Protein AF-A0A2Z6QMR6-F1 (afdb_monomer_lite)

Organism: NCBI:txid94130

pLDDT: mean 79.78, std 20.11, range [40.09, 98.12]

Sequence (128 aa):
MNISTFIINNKIKSKEFIAVSKRCCYLCELYLNFARSKGYNIVVSGNQRKIYSGWKLPNVKDNNFKIKSLIHILTNLDRIIEKKINNYTSSLKAESDSGVNSPDSNNSDDDSDTDEYLDVNSHRFDLL

Structure (mmCIF, N/CA/C/O backbone):
data_AF-A0A2Z6QMR6-F1
#
_entry.id   AF-A0A2Z6QMR6-F1
#
loop_
_atom_site.group_PDB
_atom_site.id
_atom_site.type_symbol
_atom_site.label_atom_id
_atom_site.label_alt_id
_atom_site.label_comp_id
_atom_site.label_asym_id
_atom_site.label_entity_id
_atom_site.label_seq_id
_atom_site.pdbx_PDB_ins_code
_atom_site.Cartn_x
_atom_site.Cartn_y
_atom_site.Cartn_z
_atom_site.occupancy
_atom_site.B_iso_or_equiv
_atom_site.auth_seq_id
_atom_site.auth_comp_id
_atom_site.auth_asym_id
_atom_site.auth_atom_id
_atom_site.pdbx_PDB_model_num
ATOM 1 N N . MET A 1 1 ? -17.031 7.314 0.313 1.00 53.03 1 MET A N 1
ATOM 2 C CA . MET A 1 1 ? -16.254 7.057 1.549 1.00 53.03 1 MET A CA 1
ATOM 3 C C . MET A 1 1 ? -15.178 6.020 1.243 1.00 53.03 1 MET A C 1
ATOM 5 O O . MET A 1 1 ? -15.504 5.007 0.645 1.00 53.03 1 MET A O 1
ATOM 9 N N . ASN A 1 2 ? -13.906 6.278 1.564 1.00 83.44 2 ASN A N 1
ATOM 10 C CA . ASN A 1 2 ? -12.823 5.304 1.362 1.00 83.44 2 ASN A CA 1
ATOM 11 C C . ASN A 1 2 ? -12.705 4.424 2.623 1.00 83.44 2 ASN A C 1
ATOM 13 O O . ASN A 1 2 ? -12.410 4.938 3.701 1.00 83.44 2 ASN A O 1
ATOM 17 N N . ILE A 1 3 ? -12.966 3.119 2.499 1.00 89.12 3 ILE A N 1
ATOM 18 C CA . ILE A 1 3 ? -12.979 2.171 3.629 1.00 89.12 3 ILE A CA 1
ATOM 19 C C . ILE A 1 3 ? -11.619 2.121 4.338 1.00 89.12 3 ILE A C 1
ATOM 21 O O . ILE A 1 3 ? -11.564 2.147 5.565 1.00 89.12 3 ILE A O 1
ATOM 25 N N . SER A 1 4 ? -10.511 2.145 3.593 1.00 88.75 4 SER A N 1
ATOM 26 C CA . SER A 1 4 ? -9.169 2.165 4.186 1.00 88.75 4 SER A CA 1
ATOM 27 C C . SER A 1 4 ? -8.943 3.426 5.019 1.00 88.75 4 SER A C 1
ATOM 29 O O . SER A 1 4 ? -8.413 3.353 6.126 1.00 88.75 4 SER A O 1
ATOM 31 N N . THR A 1 5 ? -9.406 4.579 4.529 1.00 93.44 5 THR A N 1
ATOM 32 C CA . THR A 1 5 ? -9.367 5.837 5.285 1.00 93.44 5 THR A CA 1
ATOM 33 C C . THR A 1 5 ? -10.154 5.735 6.589 1.00 93.44 5 THR A C 1
ATOM 35 O O . THR A 1 5 ? -9.677 6.202 7.620 1.00 93.44 5 THR A O 1
ATOM 38 N N . PHE A 1 6 ? -11.339 5.121 6.562 1.00 94.75 6 PHE A N 1
ATOM 39 C CA . PHE A 1 6 ? -12.159 4.929 7.756 1.00 94.75 6 PHE A CA 1
ATOM 40 C C . PHE A 1 6 ? -11.451 4.056 8.801 1.00 94.75 6 PHE A C 1
ATOM 42 O O . PHE A 1 6 ? -11.352 4.463 9.957 1.00 94.75 6 PHE A O 1
ATOM 49 N N . ILE A 1 7 ? -10.898 2.911 8.391 1.00 94.75 7 ILE A N 1
ATOM 50 C CA . ILE A 1 7 ? -10.164 1.989 9.276 1.00 94.75 7 ILE A CA 1
ATOM 51 C C . ILE A 1 7 ? -8.993 2.704 9.957 1.00 94.75 7 ILE A C 1
ATOM 53 O O . ILE A 1 7 ? -8.827 2.624 11.173 1.00 94.75 7 ILE A O 1
ATOM 57 N N . ILE A 1 8 ? -8.201 3.447 9.181 1.00 95.25 8 ILE A N 1
ATOM 58 C CA . ILE A 1 8 ? -7.001 4.122 9.687 1.00 95.25 8 ILE A CA 1
ATOM 59 C C . ILE A 1 8 ? -7.371 5.294 10.599 1.00 95.25 8 ILE A C 1
ATOM 61 O O . ILE A 1 8 ? -6.817 5.419 11.689 1.00 95.25 8 ILE A O 1
ATOM 65 N N . ASN A 1 9 ? -8.335 6.126 10.199 1.00 96.31 9 ASN A N 1
ATOM 66 C CA . ASN A 1 9 ? -8.750 7.286 10.992 1.00 96.31 9 ASN A CA 1
ATOM 67 C C . ASN A 1 9 ? -9.362 6.889 12.338 1.00 96.31 9 ASN A C 1
ATOM 69 O O . ASN A 1 9 ? -9.156 7.594 13.323 1.00 96.31 9 ASN A O 1
ATOM 73 N N . ASN A 1 10 ? -10.090 5.773 12.379 1.00 95.81 10 ASN A N 1
ATOM 74 C CA . ASN A 1 10 ? -10.690 5.246 13.604 1.00 95.81 10 ASN A CA 1
ATOM 75 C C . ASN A 1 10 ? -9.770 4.262 14.344 1.00 95.81 10 ASN A C 1
ATOM 77 O O . ASN A 1 10 ? -10.181 3.683 15.343 1.00 95.81 10 ASN A O 1
ATOM 81 N N . LYS A 1 11 ? -8.528 4.070 13.871 1.00 95.31 11 LYS A N 1
ATOM 82 C CA . LYS A 1 11 ? -7.536 3.155 14.458 1.00 95.31 11 LYS A CA 1
ATOM 83 C C . LYS A 1 11 ? -8.087 1.739 14.680 1.00 95.31 11 LYS A C 1
ATOM 85 O O . LYS A 1 11 ? -7.748 1.090 15.665 1.00 95.31 11 LYS A O 1
ATOM 90 N N . ILE A 1 12 ? -8.910 1.247 13.757 1.00 95.81 12 ILE A N 1
ATOM 91 C CA . ILE A 1 12 ? -9.519 -0.083 13.846 1.00 95.81 12 ILE A CA 1
ATOM 92 C C . ILE A 1 12 ? -8.431 -1.130 13.590 1.00 95.81 12 ILE A C 1
ATOM 94 O O . ILE A 1 12 ? -7.877 -1.208 12.494 1.00 95.81 12 ILE A O 1
ATOM 98 N N . LYS A 1 13 ? -8.074 -1.897 14.626 1.00 94.50 13 LYS A N 1
ATOM 99 C CA . LYS A 1 13 ? -7.020 -2.929 14.576 1.00 94.50 13 LYS A CA 1
ATOM 100 C C . LYS A 1 13 ? -7.564 -4.356 14.469 1.00 94.50 13 LYS A C 1
ATOM 102 O O . LYS A 1 13 ? -6.773 -5.277 14.272 1.00 94.50 13 LYS A O 1
ATOM 107 N N . SER A 1 14 ? -8.882 -4.534 14.576 1.00 95.31 14 SER A N 1
ATOM 108 C CA . SER A 1 14 ? -9.559 -5.801 14.285 1.00 95.31 14 SER A CA 1
ATOM 109 C C . SER A 1 14 ? -9.296 -6.253 12.849 1.00 95.31 14 SER A C 1
ATOM 111 O O . SER A 1 14 ? -8.815 -5.495 12.004 1.00 95.31 14 SER A O 1
ATOM 113 N N . LYS A 1 15 ? -9.572 -7.532 12.586 1.00 95.62 15 LYS A N 1
ATOM 114 C CA . LYS A 1 15 ? -9.462 -8.099 11.245 1.00 95.62 15 LYS A CA 1
ATOM 115 C C . LYS A 1 15 ? -10.564 -7.527 10.356 1.00 95.62 15 LYS A C 1
ATOM 117 O O . LYS A 1 15 ? -11.723 -7.880 10.527 1.00 95.62 15 LYS A O 1
ATOM 122 N N . GLU A 1 16 ? -10.180 -6.707 9.387 1.00 95.50 16 GLU A N 1
ATOM 123 C CA . GLU A 1 16 ? -11.095 -6.063 8.445 1.00 95.50 16 GLU A CA 1
ATOM 124 C C . GLU A 1 16 ? -10.917 -6.634 7.038 1.00 95.50 16 GLU A C 1
ATOM 126 O O . GLU A 1 16 ? -9.797 -6.727 6.526 1.00 95.50 16 GLU A O 1
ATOM 131 N N . PHE A 1 17 ? -12.025 -6.982 6.386 1.00 92.19 17 PHE A N 1
ATOM 132 C CA . PHE A 1 17 ? -12.032 -7.463 5.006 1.00 92.19 17 PHE A CA 1
ATOM 133 C C . PHE A 1 17 ? -12.523 -6.357 4.074 1.00 92.19 17 PHE A C 1
ATOM 135 O O . PHE A 1 17 ? -13.650 -5.885 4.195 1.00 92.19 17 PHE A O 1
ATOM 142 N N . ILE A 1 18 ? -11.690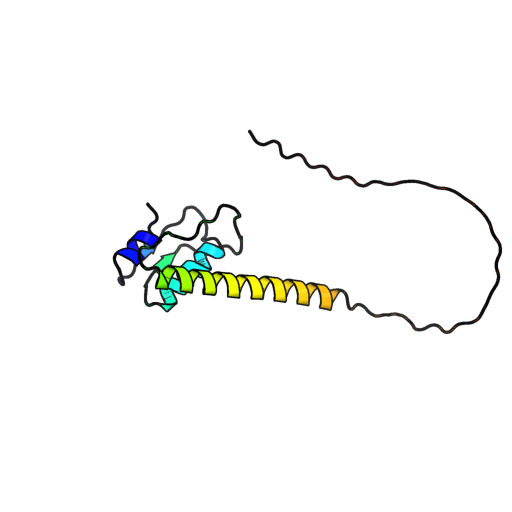 -5.958 3.114 1.00 89.69 18 ILE A N 1
ATOM 143 C CA . ILE A 1 18 ? -12.072 -5.005 2.069 1.00 89.69 18 ILE A CA 1
ATOM 144 C C . ILE A 1 18 ? -12.292 -5.788 0.778 1.00 89.69 18 ILE A C 1
ATOM 146 O O . ILE A 1 18 ? -11.339 -6.218 0.121 1.00 89.69 18 ILE A O 1
ATOM 150 N N . ALA A 1 19 ? -13.560 -5.956 0.414 1.00 85.56 19 ALA A N 1
ATOM 151 C CA . ALA A 1 19 ? -13.936 -6.459 -0.897 1.00 85.56 19 ALA A CA 1
ATOM 152 C C . ALA A 1 19 ? -13.673 -5.374 -1.950 1.00 85.56 19 ALA A C 1
ATOM 154 O O . ALA A 1 19 ? -14.107 -4.230 -1.807 1.00 85.56 19 ALA A O 1
ATOM 155 N N . VAL A 1 20 ? -12.955 -5.730 -3.013 1.00 82.25 20 VAL A N 1
ATOM 156 C CA . VAL A 1 20 ? -12.751 -4.865 -4.180 1.00 82.25 20 VAL A CA 1
ATOM 157 C C . VAL A 1 20 ? -13.387 -5.524 -5.402 1.00 82.25 20 VAL A C 1
ATOM 159 O O . VAL A 1 20 ? -13.353 -6.741 -5.541 1.00 82.25 20 VAL A O 1
ATOM 162 N N . SER A 1 21 ? -13.994 -4.726 -6.288 1.00 74.62 21 SER A N 1
ATOM 163 C CA . SER A 1 21 ? -14.743 -5.228 -7.459 1.00 74.62 21 SER A CA 1
ATOM 164 C C . SER A 1 21 ? -13.878 -5.987 -8.473 1.00 74.62 21 SER A C 1
ATOM 166 O O . SER A 1 21 ? -14.387 -6.752 -9.286 1.00 74.62 21 SER A O 1
ATOM 168 N N . LYS A 1 22 ? -12.562 -5.764 -8.436 1.00 79.31 22 LYS A N 1
ATOM 169 C CA . LYS A 1 22 ? -11.538 -6.492 -9.199 1.00 79.31 22 LYS A CA 1
ATOM 170 C C . LYS A 1 22 ? -10.409 -6.883 -8.243 1.00 79.31 22 LYS A C 1
ATOM 172 O O . LYS A 1 22 ? -10.654 -7.154 -7.079 1.00 79.31 22 LYS A O 1
ATOM 177 N N . ARG A 1 23 ? -9.158 -6.900 -8.702 1.00 83.81 23 ARG A N 1
ATOM 178 C CA . ARG A 1 23 ? -7.989 -7.064 -7.829 1.00 83.81 23 ARG A CA 1
ATOM 179 C C . ARG A 1 23 ? -7.434 -5.708 -7.401 1.00 83.81 23 ARG A C 1
ATOM 181 O O . ARG A 1 23 ? -7.536 -4.722 -8.137 1.00 83.81 23 ARG A O 1
ATOM 188 N N . CYS A 1 24 ? -6.816 -5.664 -6.229 1.00 86.56 24 CYS A N 1
ATOM 189 C CA . CYS A 1 24 ? -6.154 -4.473 -5.709 1.00 86.56 24 CYS A CA 1
ATOM 190 C C . CYS A 1 24 ? -5.035 -4.017 -6.663 1.00 86.56 24 CYS A C 1
ATOM 192 O O . CYS A 1 24 ? -4.213 -4.840 -7.058 1.00 86.56 24 CYS A O 1
ATOM 194 N N . CYS A 1 25 ? -5.005 -2.744 -7.072 1.00 90.94 25 CYS A N 1
ATOM 195 C CA . CYS A 1 25 ? -3.905 -2.247 -7.901 1.00 90.94 25 CYS A CA 1
ATOM 196 C C . CYS A 1 25 ? -2.592 -2.181 -7.124 1.00 90.94 25 CYS A C 1
ATOM 198 O O . CYS A 1 25 ? -2.601 -2.190 -5.894 1.00 90.94 25 CYS A O 1
ATOM 200 N N . TYR A 1 26 ? -1.475 -2.041 -7.834 1.00 92.25 26 TYR A N 1
ATOM 201 C CA . TYR A 1 26 ? -0.157 -2.050 -7.207 1.00 92.25 26 TYR A CA 1
ATOM 202 C C . TYR A 1 26 ? 0.013 -0.938 -6.155 1.00 92.25 26 TYR A C 1
ATOM 204 O O . TYR A 1 26 ? 0.491 -1.188 -5.054 1.00 92.25 26 TYR A O 1
ATOM 212 N N . LEU A 1 27 ? -0.459 0.282 -6.444 1.00 93.81 27 LEU A N 1
ATOM 213 C CA . LEU A 1 27 ? -0.386 1.402 -5.494 1.00 93.81 27 LEU A CA 1
ATOM 214 C C . LEU A 1 27 ? -1.293 1.198 -4.269 1.00 93.81 27 LEU A C 1
ATOM 216 O O . LEU A 1 27 ? -0.881 1.473 -3.142 1.00 93.81 27 LEU A O 1
ATOM 220 N N . CYS A 1 28 ? -2.507 0.667 -4.466 1.00 92.31 28 CYS A N 1
ATOM 221 C CA . CYS A 1 28 ? -3.378 0.276 -3.356 1.00 92.31 28 CYS A CA 1
ATOM 222 C C . CYS A 1 28 ? -2.716 -0.810 -2.497 1.00 92.31 28 CYS A C 1
ATOM 224 O O . CYS A 1 28 ? -2.783 -0.747 -1.273 1.00 92.31 28 CYS A O 1
ATOM 226 N N . GLU A 1 29 ? -2.074 -1.798 -3.118 1.00 92.81 29 GLU A N 1
ATOM 227 C CA . GLU A 1 29 ? -1.388 -2.874 -2.410 1.00 92.81 29 GLU A CA 1
ATOM 228 C C . GLU A 1 29 ? -0.231 -2.342 -1.562 1.00 92.81 29 GLU A C 1
ATOM 230 O O . GLU A 1 29 ? -0.161 -2.669 -0.378 1.00 92.81 29 GLU A O 1
ATOM 235 N N . LEU A 1 30 ? 0.627 -1.483 -2.120 1.00 95.25 30 LEU A N 1
ATOM 236 C CA . LEU A 1 30 ? 1.711 -0.846 -1.365 1.00 95.25 30 LEU A CA 1
ATOM 237 C C . LEU A 1 30 ? 1.178 -0.072 -0.157 1.00 95.25 30 LEU A C 1
ATOM 239 O O . LEU A 1 30 ? 1.701 -0.207 0.950 1.00 95.25 30 LEU A O 1
ATOM 243 N N . TYR A 1 31 ? 0.099 0.689 -0.342 1.00 95.62 31 TYR A N 1
ATOM 244 C CA . TYR A 1 31 ? -0.539 1.421 0.748 1.00 95.62 31 TYR A CA 1
ATOM 245 C C . TYR A 1 31 ? -1.066 0.488 1.850 1.00 95.62 31 TYR A C 1
ATOM 247 O O . TYR A 1 31 ? -0.859 0.731 3.041 1.00 95.62 31 TYR A O 1
ATOM 255 N N . LEU A 1 32 ? -1.731 -0.604 1.471 1.00 94.69 32 LEU A N 1
ATOM 256 C CA . LEU A 1 32 ? -2.274 -1.577 2.418 1.00 94.69 32 LEU A CA 1
ATOM 257 C C . LEU A 1 32 ? -1.174 -2.371 3.128 1.00 94.69 32 LEU A C 1
ATOM 259 O O . LEU A 1 32 ? -1.290 -2.631 4.323 1.00 94.69 32 LEU A O 1
ATOM 263 N N . ASN A 1 33 ? -0.089 -2.710 2.435 1.00 94.88 33 ASN A N 1
ATOM 264 C CA . ASN A 1 33 ? 1.082 -3.345 3.037 1.00 94.88 33 ASN A CA 1
ATOM 265 C C . ASN A 1 33 ? 1.772 -2.404 4.027 1.00 94.88 33 ASN A C 1
ATOM 267 O O . ASN A 1 33 ? 2.122 -2.828 5.131 1.00 94.88 33 ASN A O 1
ATOM 271 N N . PHE A 1 34 ? 1.869 -1.112 3.702 1.00 97.06 34 PHE A N 1
ATOM 272 C CA . PHE A 1 34 ? 2.308 -0.107 4.662 1.00 97.06 34 PHE A CA 1
ATOM 273 C C . PHE A 1 34 ? 1.389 -0.074 5.891 1.00 97.06 34 PHE A C 1
ATOM 275 O O . PHE A 1 34 ? 1.883 -0.134 7.016 1.00 97.06 34 PHE A O 1
ATOM 282 N N . ALA A 1 35 ? 0.064 -0.058 5.713 1.00 96.50 35 ALA A N 1
ATOM 283 C CA . ALA A 1 35 ? -0.875 -0.110 6.835 1.00 96.50 35 ALA A CA 1
ATOM 284 C C . ALA A 1 35 ? -0.680 -1.380 7.689 1.00 96.50 35 ALA A C 1
ATOM 286 O O . ALA A 1 35 ? -0.572 -1.290 8.913 1.00 96.50 35 ALA A O 1
ATOM 287 N N . ARG A 1 36 ? -0.528 -2.554 7.068 1.00 96.50 36 ARG A N 1
ATOM 288 C CA . ARG A 1 36 ? -0.219 -3.812 7.772 1.00 96.50 36 ARG A CA 1
ATOM 289 C C . ARG A 1 36 ? 1.074 -3.724 8.579 1.00 96.50 36 ARG A C 1
ATOM 291 O O . ARG A 1 36 ? 1.085 -4.119 9.741 1.00 96.50 36 ARG A O 1
ATOM 298 N N . SER A 1 37 ? 2.117 -3.097 8.031 1.00 96.94 37 SER A N 1
ATOM 299 C CA . SER A 1 37 ? 3.379 -2.846 8.752 1.00 96.94 37 SER A CA 1
ATOM 300 C C . SER A 1 37 ? 3.212 -1.956 9.995 1.00 96.94 37 SER A C 1
ATOM 302 O O . SER A 1 37 ? 4.056 -1.959 10.886 1.00 96.94 37 SER A O 1
ATOM 304 N N . LYS A 1 38 ? 2.114 -1.191 10.075 1.00 96.56 38 LYS A N 1
ATOM 305 C CA . LYS A 1 38 ? 1.720 -0.372 11.235 1.00 96.56 38 LYS A CA 1
ATOM 306 C C . LYS A 1 38 ? 0.685 -1.071 12.131 1.00 96.56 38 LYS A C 1
ATOM 308 O O . LYS A 1 38 ? -0.003 -0.414 12.918 1.00 96.56 38 LYS A O 1
ATOM 313 N N . GLY A 1 39 ? 0.543 -2.389 11.999 1.00 96.38 39 GLY A N 1
ATOM 314 C CA . GLY A 1 39 ? -0.297 -3.234 12.847 1.00 96.38 39 GLY A CA 1
ATOM 315 C C . GLY A 1 39 ? -1.778 -3.269 12.469 1.00 96.38 39 GLY A C 1
ATOM 316 O O . GLY A 1 39 ? -2.583 -3.720 13.272 1.00 96.38 39 GLY A O 1
ATOM 317 N N . TYR A 1 40 ? -2.179 -2.760 11.300 1.00 96.88 40 TYR A N 1
ATOM 318 C CA . TYR A 1 40 ? -3.567 -2.890 10.837 1.00 96.88 40 TYR A CA 1
ATOM 319 C C . TYR A 1 40 ? -3.806 -4.272 10.208 1.00 96.88 40 TYR A C 1
ATOM 321 O O . TYR 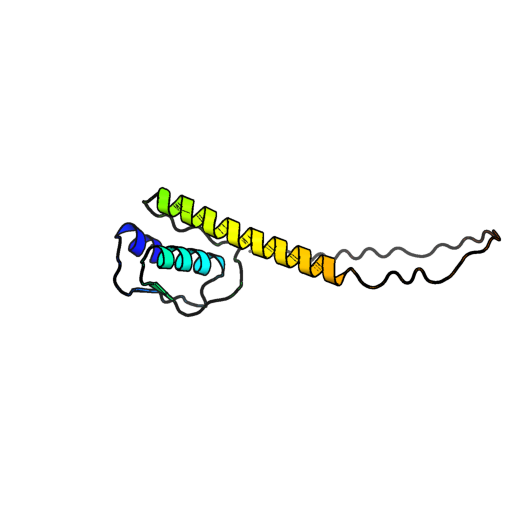A 1 40 ? -3.104 -4.656 9.273 1.00 96.88 40 TYR A O 1
ATOM 329 N N . ASN A 1 41 ? -4.818 -5.009 10.669 1.00 96.06 41 ASN A N 1
ATOM 330 C CA . ASN A 1 41 ? -5.144 -6.337 10.146 1.00 96.06 41 ASN A CA 1
ATOM 331 C C . ASN A 1 41 ? -6.153 -6.246 8.987 1.00 96.06 41 ASN A C 1
ATOM 333 O O . ASN A 1 41 ? -7.336 -6.519 9.152 1.00 96.06 41 ASN A O 1
ATOM 337 N N . ILE A 1 42 ? -5.685 -5.813 7.814 1.00 94.44 42 ILE A N 1
ATOM 338 C CA . ILE A 1 42 ? -6.540 -5.612 6.634 1.00 94.44 42 ILE A CA 1
ATOM 339 C C . ILE A 1 42 ? -6.336 -6.752 5.635 1.00 94.44 42 ILE A C 1
ATOM 341 O O . ILE A 1 42 ? -5.216 -6.983 5.172 1.00 94.44 42 ILE A O 1
ATOM 345 N N . VAL A 1 43 ? -7.411 -7.417 5.227 1.00 91.94 43 VAL A N 1
ATOM 346 C CA . VAL A 1 43 ? -7.427 -8.477 4.208 1.00 91.94 43 VAL A CA 1
ATOM 347 C C . VAL A 1 43 ? -8.145 -7.965 2.959 1.00 91.94 43 VAL A C 1
ATOM 349 O O . VAL A 1 43 ? -9.199 -7.347 3.063 1.00 91.94 43 VAL A O 1
ATOM 352 N N . VAL A 1 44 ? -7.580 -8.207 1.771 1.00 90.50 44 VAL A N 1
ATOM 353 C CA . VAL A 1 44 ? -8.152 -7.763 0.486 1.00 90.50 44 VAL A CA 1
ATOM 354 C C . VAL A 1 44 ? -8.184 -8.894 -0.532 1.00 90.50 44 VAL A C 1
ATOM 356 O O . VAL A 1 44 ? -7.335 -9.787 -0.490 1.00 90.50 44 VAL A O 1
ATOM 359 N N . SER A 1 45 ? -9.143 -8.852 -1.458 1.00 82.31 45 SER A N 1
ATOM 360 C CA . SER A 1 45 ? -9.312 -9.860 -2.509 1.00 82.31 45 SER A CA 1
ATOM 361 C C . SER A 1 45 ? -8.259 -9.718 -3.615 1.00 82.31 45 SER A C 1
ATOM 363 O O . SER A 1 45 ? -8.491 -9.098 -4.652 1.00 82.31 45 SER A O 1
ATOM 365 N N . GLY A 1 46 ? -7.086 -10.316 -3.387 1.00 80.00 46 GLY A N 1
ATOM 366 C CA . GLY A 1 46 ? -6.010 -10.459 -4.371 1.00 80.00 46 GLY A CA 1
ATOM 367 C C . GLY A 1 46 ? -5.389 -9.145 -4.864 1.00 80.00 46 GLY A C 1
ATOM 368 O O . GLY A 1 46 ? -5.887 -8.042 -4.630 1.00 80.00 46 GLY A O 1
ATOM 369 N N . ASN A 1 47 ? -4.274 -9.265 -5.581 1.00 83.00 47 ASN A N 1
ATOM 370 C CA . ASN A 1 47 ? -3.563 -8.135 -6.170 1.00 83.00 47 ASN A CA 1
ATOM 371 C C . ASN A 1 47 ? -3.443 -8.266 -7.694 1.00 83.00 47 ASN A C 1
ATOM 373 O O . ASN A 1 47 ? -3.533 -9.341 -8.287 1.00 83.00 47 ASN A O 1
ATOM 377 N N . GLN A 1 48 ? -3.283 -7.126 -8.347 1.00 83.00 48 GLN A N 1
ATOM 378 C CA . GLN A 1 48 ? -2.850 -7.024 -9.728 1.00 83.00 48 GLN A CA 1
ATOM 379 C C . GLN A 1 48 ? -1.670 -6.062 -9.771 1.00 83.00 48 GLN A C 1
ATOM 381 O O . GLN A 1 48 ? -1.702 -4.982 -9.187 1.00 83.00 48 GLN A O 1
ATOM 386 N N . ARG A 1 49 ? -0.631 -6.418 -10.525 1.00 84.25 49 ARG A N 1
ATOM 387 C CA . ARG A 1 49 ? 0.598 -5.618 -10.647 1.00 84.25 49 ARG A CA 1
ATOM 388 C C . ARG A 1 49 ? 0.448 -4.417 -11.596 1.00 84.25 49 ARG A C 1
ATOM 390 O O . ARG A 1 49 ? 1.430 -3.936 -12.148 1.00 84.25 49 ARG A O 1
ATOM 397 N N . LYS A 1 50 ? -0.788 -3.953 -11.817 1.00 88.44 50 LYS A N 1
ATOM 398 C CA . LYS A 1 50 ? -1.101 -2.794 -12.662 1.00 88.44 50 LYS A CA 1
ATOM 399 C C . LYS A 1 50 ? -1.053 -1.512 -11.835 1.00 88.44 50 LYS A C 1
ATOM 401 O O . LYS A 1 50 ? -1.575 -1.469 -10.718 1.00 88.44 50 LYS A O 1
ATOM 406 N N . ILE A 1 51 ? -0.466 -0.470 -12.413 1.00 89.44 51 ILE A N 1
ATOM 407 C CA . ILE A 1 51 ? -0.513 0.904 -11.908 1.00 89.44 51 ILE A CA 1
ATOM 408 C C . ILE A 1 51 ? -1.617 1.627 -12.684 1.00 89.44 51 ILE A C 1
ATOM 410 O O . ILE A 1 51 ? -1.657 1.542 -13.908 1.00 89.44 51 ILE A O 1
ATOM 414 N N . TYR A 1 52 ? -2.524 2.305 -11.981 1.00 87.81 52 TYR A N 1
ATOM 415 C CA . TYR A 1 52 ? -3.579 3.110 -12.603 1.00 87.81 52 TYR A CA 1
ATOM 416 C C . TYR A 1 52 ? -3.266 4.590 -12.423 1.00 87.81 52 TYR A C 1
ATOM 418 O O . TYR A 1 52 ? -3.056 5.030 -11.294 1.00 87.81 52 TYR A O 1
ATOM 426 N N . SER A 1 53 ? -3.302 5.354 -13.515 1.00 86.38 53 SER A N 1
ATOM 427 C CA . SER A 1 53 ? -3.081 6.808 -13.515 1.00 86.38 53 SER A CA 1
ATOM 428 C C . SER A 1 53 ? -4.090 7.563 -12.644 1.00 86.38 53 SER A C 1
ATOM 430 O O . SER A 1 53 ? -3.739 8.539 -11.995 1.00 86.38 53 SER A O 1
ATOM 432 N N . GLY A 1 54 ? -5.332 7.077 -12.567 1.00 88.25 54 GLY A N 1
ATOM 433 C CA . GLY A 1 54 ? -6.387 7.665 -11.737 1.00 88.25 54 GLY A CA 1
ATOM 434 C C . GLY A 1 54 ? -6.324 7.310 -10.247 1.00 88.25 54 GLY A C 1
ATOM 435 O O . GLY A 1 54 ? -7.237 7.673 -9.503 1.00 88.25 54 GLY A O 1
ATOM 436 N N . TRP A 1 55 ? -5.309 6.568 -9.791 1.00 90.38 55 TRP A N 1
ATOM 437 C CA . TRP A 1 55 ? -5.192 6.221 -8.376 1.00 90.38 55 TRP A CA 1
ATOM 438 C C . TRP A 1 55 ? -4.909 7.463 -7.524 1.00 90.38 55 TRP A C 1
ATOM 440 O O . TRP A 1 55 ? -4.058 8.283 -7.858 1.00 90.38 55 TRP A O 1
ATOM 450 N N . LYS A 1 56 ? -5.602 7.582 -6.387 1.00 90.69 56 LYS A N 1
ATOM 451 C CA . LYS A 1 56 ? -5.446 8.697 -5.446 1.00 90.69 56 LYS A CA 1
ATOM 452 C C . LYS A 1 56 ? -5.057 8.175 -4.069 1.00 90.69 56 LYS A C 1
ATOM 454 O O . LYS A 1 56 ? -5.685 7.244 -3.559 1.00 90.69 56 LYS A O 1
ATOM 459 N N . LEU A 1 57 ? -4.065 8.819 -3.452 1.00 91.81 57 LEU A N 1
ATOM 460 C CA . LEU A 1 57 ? -3.636 8.507 -2.091 1.00 91.81 57 LEU A CA 1
ATOM 461 C C . LEU A 1 57 ? -4.811 8.699 -1.112 1.00 91.81 57 LEU A C 1
ATOM 463 O O . LEU A 1 57 ? -5.427 9.770 -1.114 1.00 91.81 57 LEU A O 1
ATOM 467 N N . PRO A 1 58 ? -5.131 7.706 -0.258 1.00 92.56 58 PRO A N 1
ATOM 468 C CA . PRO A 1 58 ? -6.204 7.849 0.717 1.00 92.56 58 PRO A CA 1
ATOM 469 C C . PRO A 1 58 ? -5.964 9.025 1.670 1.00 92.56 58 PRO A C 1
ATOM 471 O O . PRO A 1 58 ? -4.891 9.170 2.259 1.00 92.56 58 PRO A O 1
ATOM 474 N N . ASN A 1 59 ? -6.985 9.866 1.840 1.00 92.75 59 ASN A N 1
ATOM 475 C CA . ASN A 1 59 ? -6.894 11.067 2.665 1.00 92.75 59 ASN A CA 1
ATOM 476 C C . ASN A 1 59 ? -7.182 10.750 4.139 1.00 92.75 59 ASN A C 1
ATOM 478 O O . ASN A 1 59 ? -8.333 10.768 4.571 1.00 92.75 59 ASN A O 1
ATOM 482 N N . VAL A 1 60 ? -6.144 10.412 4.899 1.00 95.19 60 VAL A N 1
ATOM 483 C CA . VAL A 1 60 ? -6.230 10.141 6.344 1.00 95.19 60 VAL A CA 1
ATOM 484 C C . VAL A 1 60 ? -5.933 11.394 7.172 1.00 95.19 60 VAL A C 1
ATOM 486 O O . VAL A 1 60 ? -5.203 12.273 6.721 1.00 95.19 60 VAL A O 1
ATOM 489 N N . LYS A 1 61 ? -6.484 11.465 8.390 1.00 96.06 61 LYS A N 1
ATOM 490 C CA . LYS A 1 61 ? -6.290 12.583 9.334 1.00 96.06 61 LYS A CA 1
ATOM 491 C C . LYS A 1 61 ? -4.865 12.644 9.890 1.00 96.06 61 LYS A C 1
ATOM 493 O O . LYS A 1 61 ? -4.375 13.714 10.224 1.00 96.06 61 LYS A O 1
ATOM 498 N N . ASP A 1 62 ? -4.213 11.491 10.018 1.00 96.06 62 ASP A N 1
ATOM 499 C CA . ASP A 1 62 ? -2.843 11.398 10.517 1.00 96.06 62 ASP A CA 1
ATOM 500 C C . ASP A 1 62 ? -1.839 11.777 9.413 1.00 96.06 62 ASP A C 1
ATOM 502 O O . ASP A 1 62 ? -1.543 10.989 8.507 1.00 96.06 62 ASP A O 1
ATOM 506 N N . ASN A 1 63 ? -1.292 12.991 9.511 1.00 96.25 63 ASN A N 1
ATOM 507 C CA . ASN A 1 63 ? -0.294 13.508 8.574 1.00 96.25 63 ASN A CA 1
ATOM 508 C C . ASN A 1 63 ? 1.001 12.688 8.569 1.00 96.25 63 ASN A C 1
ATOM 510 O O . ASN A 1 63 ? 1.596 12.494 7.509 1.00 96.25 63 ASN A O 1
ATOM 514 N N . ASN A 1 64 ? 1.432 12.166 9.717 1.00 97.25 64 ASN A N 1
ATOM 515 C CA . ASN A 1 64 ? 2.643 11.352 9.801 1.00 97.25 64 ASN A CA 1
ATOM 516 C C . ASN A 1 64 ? 2.438 10.012 9.087 1.00 97.25 64 ASN A C 1
ATOM 518 O O . ASN A 1 64 ? 3.308 9.562 8.340 1.00 97.25 64 ASN A O 1
ATOM 522 N N . PHE A 1 65 ? 1.265 9.396 9.265 1.00 96.50 65 PHE A N 1
ATOM 523 C CA . PHE A 1 65 ? 0.885 8.203 8.511 1.00 96.50 65 PHE A CA 1
ATOM 524 C C . PHE A 1 65 ? 0.876 8.491 7.007 1.00 96.50 65 PHE A C 1
ATOM 526 O O . PHE A 1 65 ? 1.467 7.733 6.237 1.00 96.50 65 PHE A O 1
ATOM 533 N N . LYS A 1 66 ? 0.256 9.603 6.593 1.00 95.81 66 LYS A N 1
ATOM 534 C CA . LYS A 1 66 ? 0.185 10.024 5.189 1.00 95.81 66 LYS A CA 1
ATOM 535 C C . LYS A 1 66 ? 1.579 10.192 4.577 1.00 95.81 66 LYS A C 1
ATOM 537 O O . LYS A 1 66 ? 1.864 9.542 3.573 1.00 95.81 66 LYS A O 1
ATOM 542 N N . ILE A 1 67 ? 2.457 10.974 5.209 1.00 97.06 67 ILE A N 1
ATOM 543 C CA . ILE A 1 67 ? 3.830 11.224 4.739 1.00 97.06 67 ILE A CA 1
ATOM 544 C C . ILE A 1 67 ? 4.615 9.914 4.633 1.00 97.06 67 ILE A C 1
ATOM 546 O O . ILE A 1 67 ? 5.178 9.611 3.584 1.00 97.06 67 ILE A O 1
ATOM 550 N N . LYS A 1 68 ? 4.605 9.090 5.685 1.00 98.12 68 LYS A N 1
ATOM 551 C CA . LYS A 1 68 ? 5.346 7.820 5.689 1.00 98.12 68 LYS A CA 1
ATOM 552 C C . LYS A 1 68 ? 4.816 6.829 4.655 1.00 98.12 68 LYS A C 1
ATOM 554 O O . LYS A 1 68 ? 5.612 6.123 4.042 1.00 98.12 68 LYS A O 1
ATOM 559 N N . SER A 1 69 ? 3.500 6.789 4.439 1.00 97.00 69 SER A N 1
ATOM 560 C CA . SER A 1 69 ? 2.903 5.950 3.396 1.00 97.00 69 SER A CA 1
ATOM 561 C C . SER A 1 69 ? 3.317 6.406 1.997 1.00 97.00 69 SER A C 1
ATOM 563 O O . SER A 1 69 ? 3.619 5.570 1.151 1.00 97.00 69 SER A O 1
ATOM 565 N N . LEU A 1 70 ? 3.405 7.721 1.771 1.00 96.88 70 LEU A N 1
ATOM 566 C CA . LEU A 1 70 ? 3.840 8.285 0.499 1.00 96.88 70 LEU A CA 1
ATOM 567 C C . LEU A 1 70 ? 5.314 7.976 0.226 1.00 96.88 70 LEU A C 1
ATOM 569 O O . LEU A 1 70 ? 5.624 7.469 -0.847 1.00 96.88 70 LEU A O 1
ATOM 573 N N . ILE A 1 71 ? 6.196 8.196 1.208 1.00 98.12 71 ILE A N 1
ATOM 574 C CA . ILE A 1 71 ? 7.620 7.834 1.107 1.00 98.12 71 ILE A CA 1
ATOM 575 C C . ILE A 1 71 ? 7.757 6.346 0.775 1.00 98.12 71 ILE A C 1
ATOM 577 O O . ILE A 1 71 ? 8.458 5.986 -0.164 1.00 98.12 71 ILE A O 1
ATOM 581 N N . HIS A 1 72 ? 7.030 5.481 1.490 1.00 97.94 72 HIS A N 1
ATOM 582 C CA . HIS A 1 72 ? 7.056 4.043 1.233 1.00 97.94 72 HIS A CA 1
ATOM 583 C C . HIS A 1 72 ? 6.655 3.694 -0.207 1.00 97.94 72 HIS A C 1
ATOM 585 O O . HIS A 1 72 ? 7.284 2.837 -0.828 1.00 97.94 72 HIS A O 1
ATOM 591 N N . ILE A 1 73 ? 5.619 4.341 -0.745 1.00 96.62 73 ILE A N 1
ATOM 592 C CA . ILE A 1 73 ? 5.170 4.114 -2.121 1.00 96.62 73 ILE A CA 1
ATOM 593 C C . ILE A 1 73 ? 6.232 4.577 -3.121 1.00 96.62 73 ILE A C 1
ATOM 595 O O . ILE A 1 73 ? 6.594 3.794 -3.997 1.00 96.62 73 ILE A O 1
ATOM 599 N N . LEU A 1 74 ? 6.755 5.797 -2.966 1.00 96.69 74 LEU A N 1
ATOM 600 C CA . LEU A 1 74 ? 7.766 6.368 -3.862 1.00 96.69 74 LEU A CA 1
ATOM 601 C C . LEU A 1 74 ? 9.018 5.488 -3.921 1.00 96.69 74 LEU A C 1
ATOM 603 O O . LEU A 1 74 ? 9.381 5.035 -5.000 1.00 96.69 74 LEU A O 1
ATOM 607 N N . THR A 1 75 ? 9.567 5.093 -2.769 1.00 97.56 75 THR A N 1
ATOM 608 C CA . THR A 1 75 ? 10.743 4.208 -2.715 1.00 97.56 75 THR A CA 1
ATOM 609 C C . THR A 1 75 ? 10.520 2.875 -3.440 1.00 97.56 75 THR A C 1
ATOM 611 O O . THR A 1 75 ? 11.439 2.328 -4.045 1.00 97.56 75 THR A O 1
ATOM 614 N N . ASN A 1 76 ? 9.310 2.308 -3.389 1.00 95.69 76 ASN A N 1
ATOM 615 C CA . ASN A 1 76 ? 9.015 1.068 -4.114 1.00 95.69 76 ASN A CA 1
ATOM 616 C C . ASN A 1 76 ? 8.848 1.286 -5.623 1.00 95.69 76 ASN A C 1
ATOM 618 O O . ASN A 1 76 ? 9.139 0.372 -6.395 1.00 95.69 76 ASN A O 1
ATOM 622 N N . LEU A 1 77 ? 8.371 2.458 -6.045 1.00 93.81 77 LEU A N 1
ATOM 623 C CA . LEU A 1 77 ? 8.296 2.819 -7.459 1.00 93.81 77 LEU A CA 1
ATOM 624 C C . LEU A 1 77 ? 9.691 3.054 -8.040 1.00 93.81 77 LEU A C 1
ATOM 626 O O . LEU A 1 77 ? 9.984 2.486 -9.091 1.00 93.81 77 LEU A O 1
ATOM 630 N N . ASP A 1 78 ? 10.560 3.769 -7.326 1.00 96.62 78 ASP A N 1
ATOM 631 C CA . ASP A 1 78 ? 11.950 4.003 -7.736 1.00 96.62 78 ASP A CA 1
ATOM 632 C C . ASP A 1 78 ? 12.681 2.675 -7.954 1.00 96.62 78 ASP A C 1
ATOM 634 O O . ASP A 1 78 ? 13.224 2.428 -9.028 1.00 96.62 78 ASP A O 1
ATOM 638 N N . ARG A 1 79 ? 12.552 1.732 -7.010 1.00 95.06 79 ARG A N 1
ATOM 639 C CA . ARG A 1 79 ? 13.106 0.371 -7.144 1.00 95.06 79 ARG A CA 1
ATOM 640 C C . ARG A 1 79 ? 12.609 -0.372 -8.383 1.00 95.06 79 ARG A C 1
ATOM 642 O O . ARG A 1 79 ? 13.350 -1.158 -8.972 1.00 95.06 79 ARG A O 1
ATOM 649 N N . ILE A 1 80 ? 11.345 -0.187 -8.769 1.00 92.00 80 ILE A N 1
ATOM 650 C CA . ILE A 1 80 ? 10.806 -0.810 -9.987 1.00 92.00 80 ILE A CA 1
ATOM 651 C C . ILE A 1 80 ? 11.414 -0.171 -11.229 1.00 92.00 80 ILE A C 1
ATOM 653 O O . ILE A 1 80 ? 11.747 -0.894 -12.169 1.00 92.00 80 ILE A O 1
ATOM 657 N N . ILE A 1 81 ? 11.529 1.155 -11.243 1.00 92.94 81 ILE A N 1
ATOM 658 C CA . ILE A 1 81 ? 12.114 1.904 -12.355 1.00 92.94 81 ILE A CA 1
ATOM 659 C C . ILE A 1 81 ? 13.578 1.493 -12.524 1.00 92.94 81 ILE A C 1
ATOM 661 O O . ILE A 1 81 ? 13.948 1.045 -13.607 1.00 92.94 81 ILE A O 1
ATOM 665 N N . GLU A 1 82 ? 14.366 1.512 -11.449 1.00 96.31 82 GLU A N 1
ATOM 666 C CA . GLU A 1 82 ? 15.764 1.064 -11.438 1.00 96.31 82 GLU A CA 1
ATOM 667 C C . GLU A 1 82 ? 15.907 -0.370 -11.948 1.00 96.31 82 GLU A C 1
ATOM 669 O O . GLU A 1 82 ? 16.705 -0.641 -12.844 1.00 96.31 82 GLU A O 1
ATOM 674 N N . LYS A 1 83 ? 15.092 -1.303 -11.438 1.00 92.88 83 LYS A N 1
ATOM 675 C CA . LYS A 1 83 ? 15.129 -2.699 -11.888 1.00 92.88 83 LYS A CA 1
ATOM 676 C C . LYS A 1 83 ? 14.810 -2.829 -13.377 1.00 92.88 83 LYS A C 1
ATOM 678 O O . LYS A 1 83 ? 15.426 -3.643 -14.060 1.00 92.88 83 LYS A O 1
ATOM 683 N N . LYS A 1 84 ? 13.845 -2.059 -13.886 1.00 91.50 84 LYS A N 1
ATOM 684 C CA . LYS A 1 84 ? 13.494 -2.071 -15.311 1.00 91.50 84 LYS A CA 1
ATOM 685 C C . LYS A 1 84 ? 14.609 -1.497 -16.179 1.00 91.50 84 LYS A C 1
ATOM 687 O O . LYS A 1 84 ? 14.920 -2.111 -17.193 1.00 91.50 84 LYS A O 1
ATOM 692 N N . ILE A 1 85 ? 15.205 -0.377 -15.770 1.00 95.00 85 ILE A N 1
ATOM 693 C CA . ILE A 1 85 ? 16.347 0.228 -16.465 1.00 95.00 85 ILE A CA 1
ATOM 694 C C . ILE A 1 85 ? 17.496 -0.777 -16.510 1.00 95.00 85 ILE A C 1
ATOM 696 O O . ILE A 1 85 ? 17.934 -1.139 -17.592 1.00 95.00 85 ILE A O 1
ATOM 700 N N . ASN A 1 86 ? 17.905 -1.320 -15.363 1.00 94.44 86 ASN A N 1
ATOM 701 C CA . ASN A 1 86 ? 19.021 -2.264 -15.285 1.00 94.44 86 ASN A CA 1
ATOM 702 C C . ASN A 1 86 ? 18.804 -3.514 -16.142 1.00 94.44 86 ASN A C 1
ATOM 704 O O . ASN A 1 86 ? 19.736 -3.954 -16.807 1.00 94.44 86 ASN A O 1
ATOM 708 N N . ASN A 1 87 ? 17.588 -4.067 -16.151 1.00 92.88 87 ASN A N 1
ATOM 709 C CA . ASN A 1 87 ? 17.247 -5.208 -16.999 1.00 92.88 87 ASN A CA 1
ATOM 710 C C . ASN A 1 87 ? 17.353 -4.876 -18.494 1.00 92.88 87 ASN A C 1
ATOM 712 O O . ASN A 1 87 ? 17.799 -5.712 -19.271 1.00 92.88 87 ASN A O 1
ATOM 716 N N . TYR A 1 88 ? 16.934 -3.674 -18.896 1.00 91.00 88 TYR A N 1
ATOM 717 C CA . TYR A 1 88 ? 17.033 -3.231 -20.283 1.00 91.00 88 TYR A CA 1
ATOM 718 C C . TYR A 1 88 ? 18.500 -3.036 -20.686 1.00 91.00 88 TYR A C 1
ATOM 720 O O . TYR A 1 88 ? 18.957 -3.627 -21.663 1.00 91.00 88 TYR A O 1
ATOM 728 N N . THR A 1 89 ? 19.279 -2.305 -19.887 1.00 90.44 89 THR A N 1
ATOM 729 C CA . THR A 1 89 ? 20.690 -2.022 -20.182 1.00 90.44 89 THR A CA 1
ATOM 730 C C . THR A 1 89 ? 21.563 -3.279 -20.166 1.00 90.44 89 THR A C 1
ATOM 732 O O . THR A 1 89 ? 22.487 -3.386 -20.966 1.00 90.44 89 THR A O 1
ATOM 735 N N . SER A 1 90 ? 21.281 -4.251 -19.289 1.00 86.75 90 SER A N 1
ATOM 736 C CA . SER A 1 90 ? 22.007 -5.528 -19.274 1.00 86.75 90 SER A CA 1
ATOM 737 C C . SER A 1 90 ? 21.671 -6.402 -20.480 1.00 86.75 90 SER A C 1
ATOM 739 O O . SER A 1 90 ? 22.566 -7.053 -21.009 1.00 86.75 90 SER A O 1
ATOM 741 N N . SER A 1 91 ? 20.419 -6.375 -20.952 1.00 78.94 91 SER A N 1
ATOM 742 C CA . SER A 1 91 ? 20.001 -7.098 -22.162 1.00 78.94 91 SER A CA 1
ATOM 743 C C . SER A 1 91 ? 20.537 -6.490 -23.462 1.00 78.94 91 SER A C 1
ATOM 745 O O . SER A 1 91 ? 20.738 -7.214 -24.428 1.00 78.94 91 SER A O 1
ATOM 747 N N . LEU A 1 92 ? 20.815 -5.181 -23.480 1.00 74.69 92 LEU A N 1
ATOM 748 C CA . LEU A 1 92 ? 21.449 -4.498 -24.614 1.00 74.69 92 LEU A CA 1
ATOM 749 C C . LEU A 1 92 ? 22.948 -4.778 -24.732 1.00 74.69 92 LEU A C 1
ATOM 751 O O . LEU A 1 92 ? 23.551 -4.466 -25.754 1.00 74.69 92 LEU A O 1
ATOM 755 N N . LYS A 1 93 ? 23.562 -5.362 -23.701 1.00 62.50 93 LYS A N 1
ATOM 756 C CA . LYS A 1 93 ? 24.974 -5.742 -23.699 1.00 62.50 93 LYS A CA 1
ATOM 757 C C . LYS A 1 93 ? 25.166 -7.068 -24.455 1.00 62.50 93 LYS A C 1
ATOM 759 O O . LYS A 1 93 ? 25.706 -8.022 -23.907 1.00 62.50 93 LYS A O 1
ATOM 764 N N . ALA A 1 94 ? 24.654 -7.133 -25.684 1.00 58.44 94 ALA A N 1
ATOM 765 C CA . ALA A 1 94 ? 24.977 -8.174 -26.650 1.00 58.44 94 ALA A CA 1
ATOM 766 C C . ALA A 1 94 ? 26.330 -7.841 -27.300 1.00 58.44 94 ALA A C 1
ATOM 768 O O . ALA A 1 94 ? 26.679 -6.672 -27.460 1.00 58.44 94 ALA A O 1
ATOM 769 N N . GLU A 1 95 ? 27.105 -8.885 -27.563 1.00 61.03 95 GLU A N 1
ATOM 770 C CA . GLU A 1 95 ? 28.532 -8.886 -27.883 1.00 61.03 95 GLU A CA 1
ATOM 771 C C . GLU A 1 95 ? 28.923 -7.859 -28.957 1.00 61.03 95 GLU A C 1
ATOM 773 O O . GLU A 1 95 ? 28.424 -7.877 -30.080 1.00 61.03 95 GLU A O 1
ATOM 778 N N . SER A 1 96 ? 29.858 -6.961 -28.620 1.00 51.66 96 SER A N 1
ATOM 779 C CA . SER A 1 96 ? 30.644 -6.273 -29.643 1.00 51.66 96 SER A CA 1
ATOM 780 C C . SER A 1 96 ? 31.503 -7.316 -30.353 1.00 51.66 96 SER A C 1
ATOM 782 O O . SER A 1 96 ? 32.596 -7.635 -29.887 1.00 51.66 96 SER A O 1
ATOM 784 N N . ASP A 1 97 ? 31.029 -7.796 -31.498 1.00 60.78 97 ASP A N 1
ATOM 785 C CA . ASP A 1 97 ? 31.847 -8.457 -32.517 1.00 60.78 97 ASP A CA 1
ATOM 786 C C . ASP A 1 97 ? 32.784 -7.420 -33.172 1.00 60.78 97 ASP A C 1
ATOM 788 O O . ASP A 1 97 ? 32.688 -7.096 -34.351 1.00 60.78 97 ASP A O 1
ATOM 792 N N . SER A 1 98 ? 33.715 -6.843 -32.406 1.00 60.03 98 SER A N 1
ATOM 793 C CA . SER A 1 98 ? 34.852 -6.110 -32.978 1.00 60.03 98 SER A CA 1
ATOM 794 C C . SER A 1 98 ? 36.039 -7.062 -33.081 1.00 60.03 98 SER A C 1
ATOM 796 O O . SER A 1 98 ? 37.043 -6.926 -32.381 1.00 60.03 98 SER A O 1
ATOM 798 N N . GLY A 1 99 ? 35.863 -8.084 -33.912 1.00 58.47 99 GLY A N 1
ATOM 799 C CA . GLY A 1 99 ? 36.824 -9.151 -34.135 1.00 58.47 99 GLY A CA 1
ATOM 800 C C . GLY A 1 99 ? 37.277 -9.271 -35.584 1.00 58.47 99 GLY A C 1
ATOM 801 O O . GLY A 1 99 ? 37.439 -10.395 -36.027 1.00 58.47 99 GLY A O 1
ATOM 802 N N . VAL A 1 100 ? 37.481 -8.182 -36.341 1.00 44.72 100 VAL A N 1
ATOM 803 C CA . VAL A 1 100 ? 38.224 -8.248 -37.617 1.00 44.72 100 VAL A CA 1
ATOM 804 C C . VAL A 1 100 ? 39.062 -6.982 -37.820 1.00 44.72 100 VAL A C 1
ATOM 806 O O . VAL A 1 100 ? 38.564 -5.862 -37.776 1.00 44.72 100 VAL A O 1
ATOM 809 N N . ASN A 1 101 ? 40.363 -7.200 -38.007 1.00 50.16 101 ASN A N 1
ATOM 810 C CA . ASN A 1 101 ? 41.405 -6.201 -38.221 1.00 50.16 101 ASN A CA 1
ATOM 811 C C . ASN A 1 101 ? 41.254 -5.449 -39.562 1.00 50.16 101 ASN A C 1
ATOM 813 O O . ASN A 1 101 ? 40.899 -6.046 -40.574 1.00 50.16 101 ASN A O 1
ATOM 817 N N . SER A 1 102 ? 41.616 -4.161 -39.546 1.00 59.84 102 SER A N 1
ATOM 818 C CA . SER A 1 102 ? 41.900 -3.284 -40.705 1.00 59.84 102 SER A CA 1
ATOM 819 C C . SER A 1 102 ? 42.951 -3.914 -41.651 1.00 59.84 102 SER A C 1
ATOM 821 O O . SER A 1 102 ? 43.832 -4.609 -41.128 1.00 59.84 102 SER A O 1
ATOM 823 N N . PRO A 1 103 ? 42.925 -3.705 -42.993 1.00 47.75 103 PRO A N 1
ATOM 824 C CA . PRO A 1 103 ? 43.414 -2.436 -43.565 1.00 47.75 103 PRO A CA 1
ATOM 825 C C . PRO A 1 103 ? 42.746 -1.913 -44.869 1.00 47.75 103 PRO A C 1
ATOM 827 O O . PRO A 1 103 ? 42.395 -2.668 -45.767 1.00 47.75 103 PRO A O 1
ATOM 830 N N . ASP A 1 104 ? 42.688 -0.578 -44.932 1.00 45.47 104 ASP A N 1
ATOM 831 C CA . ASP A 1 104 ? 42.836 0.387 -46.045 1.00 45.47 104 ASP A CA 1
ATOM 832 C C . ASP A 1 104 ? 42.095 0.316 -47.408 1.00 45.47 104 ASP A C 1
ATOM 834 O O . ASP A 1 104 ? 42.255 -0.590 -48.218 1.00 45.47 104 ASP A O 1
ATOM 838 N N . SER A 1 105 ? 41.431 1.459 -47.667 1.00 52.34 105 SER A N 1
ATOM 839 C CA . SER A 1 105 ? 41.219 2.241 -48.904 1.00 52.34 105 SER A CA 1
ATOM 840 C C . SER A 1 105 ? 40.751 1.572 -50.204 1.00 52.34 105 SER A C 1
ATOM 842 O O . SER A 1 105 ? 41.478 0.794 -50.811 1.00 52.34 105 SER A O 1
ATOM 844 N N . ASN A 1 106 ? 39.628 2.065 -50.748 1.00 40.75 106 ASN A N 1
ATOM 845 C CA . ASN A 1 106 ? 39.627 2.881 -51.975 1.00 40.75 106 ASN A CA 1
ATOM 846 C C . ASN A 1 106 ? 38.274 3.593 -52.156 1.00 40.75 106 ASN A C 1
ATOM 848 O O . ASN 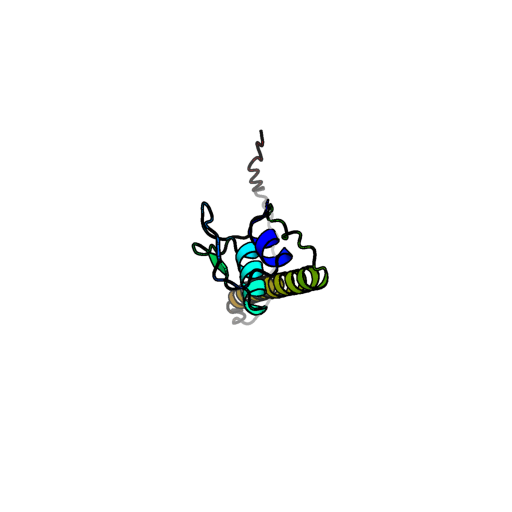A 1 106 ? 37.223 2.960 -52.134 1.00 40.75 106 ASN A O 1
ATOM 852 N N . ASN A 1 107 ? 38.328 4.915 -52.337 1.00 48.69 107 ASN A N 1
ATOM 853 C CA . ASN A 1 107 ? 37.194 5.746 -52.736 1.00 48.69 107 ASN A CA 1
ATOM 854 C C . ASN A 1 107 ? 36.758 5.400 -54.165 1.00 48.69 107 ASN A C 1
ATOM 856 O O . ASN A 1 107 ? 37.597 5.320 -55.065 1.00 48.69 107 ASN A O 1
ATOM 860 N N . SER A 1 108 ? 35.454 5.302 -54.400 1.00 49.69 108 SER A N 1
ATOM 861 C CA . SER A 1 108 ? 34.835 5.723 -55.661 1.00 49.69 108 SER A CA 1
ATOM 862 C C . SER A 1 108 ? 33.390 6.104 -55.369 1.00 49.69 108 SER A C 1
ATOM 864 O O . SER A 1 108 ? 32.641 5.300 -54.819 1.00 49.69 108 SER A O 1
ATOM 866 N N . ASP A 1 109 ? 33.057 7.345 -55.696 1.00 50.09 109 ASP A N 1
ATOM 867 C CA . ASP A 1 109 ? 31.719 7.916 -55.640 1.00 50.09 109 ASP A CA 1
ATOM 868 C C . ASP A 1 109 ? 30.769 7.157 -56.577 1.00 50.09 109 ASP A C 1
ATOM 870 O O . ASP A 1 109 ? 31.130 6.908 -57.728 1.00 50.09 109 ASP A O 1
ATOM 874 N N . ASP A 1 110 ? 29.556 6.842 -56.117 1.00 46.03 110 ASP A N 1
ATOM 875 C CA . ASP A 1 110 ? 28.399 6.794 -57.013 1.00 46.03 110 ASP A CA 1
ATOM 876 C C . ASP A 1 110 ? 27.096 7.049 -56.239 1.00 46.03 110 ASP A C 1
ATOM 878 O O . ASP A 1 110 ? 26.790 6.386 -55.243 1.00 46.03 110 ASP A O 1
ATOM 882 N N . ASP A 1 111 ? 26.373 8.064 -56.703 1.00 48.69 111 ASP A N 1
ATOM 883 C CA . ASP A 1 111 ? 25.065 8.514 -56.240 1.00 48.69 111 ASP A CA 1
ATOM 884 C C . ASP A 1 111 ? 23.995 7.442 -56.496 1.00 48.69 111 ASP A C 1
ATOM 886 O O . ASP A 1 111 ? 23.917 6.862 -57.578 1.00 48.69 111 ASP A O 1
ATOM 890 N N . SER A 1 112 ? 23.076 7.246 -55.550 1.00 46.62 112 SER A N 1
ATOM 891 C CA . SER A 1 112 ? 21.667 7.017 -55.902 1.00 46.62 112 SER A CA 1
ATOM 892 C C . SER A 1 112 ? 20.740 7.181 -54.700 1.00 46.62 112 SER A C 1
ATOM 894 O O . SER A 1 112 ? 20.831 6.479 -53.694 1.00 46.62 112 SER A O 1
ATOM 896 N N . ASP A 1 113 ? 19.827 8.137 -54.859 1.00 47.41 113 ASP A N 1
ATOM 897 C CA . ASP A 1 113 ? 18.607 8.341 -54.087 1.00 47.41 113 ASP A CA 1
ATOM 898 C C . ASP A 1 113 ? 17.810 7.044 -53.896 1.00 47.41 113 ASP A C 1
ATOM 900 O O . ASP A 1 113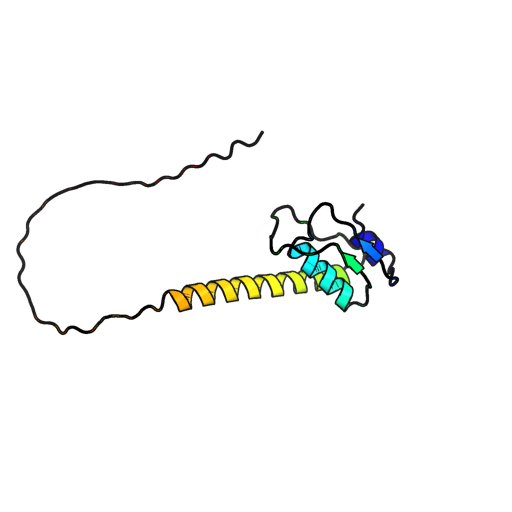 ? 17.620 6.307 -54.864 1.00 47.41 113 ASP A O 1
ATOM 904 N N . THR A 1 114 ? 17.247 6.813 -52.700 1.00 45.00 114 THR A N 1
ATOM 905 C CA . THR A 1 114 ? 15.862 6.306 -52.552 1.00 45.00 114 THR A CA 1
ATOM 906 C C . THR A 1 114 ? 15.344 6.327 -51.097 1.00 45.00 114 THR A C 1
ATOM 908 O O . THR A 1 114 ? 15.874 5.675 -50.202 1.00 45.00 114 THR A O 1
ATOM 911 N N . ASP A 1 115 ? 14.249 7.076 -50.936 1.00 47.50 115 ASP A N 1
ATOM 912 C CA . ASP A 1 115 ? 13.003 6.780 -50.208 1.00 47.50 115 ASP A CA 1
ATOM 913 C C . ASP A 1 115 ? 12.925 6.763 -48.664 1.00 47.50 115 ASP A C 1
ATOM 915 O O . ASP A 1 115 ? 13.092 5.767 -47.963 1.00 47.50 115 ASP A O 1
ATOM 919 N N . GLU A 1 116 ? 12.510 7.934 -48.172 1.00 45.12 116 GLU A N 1
ATOM 920 C CA . GLU A 1 116 ? 11.469 8.208 -47.171 1.00 45.12 116 GLU A CA 1
ATOM 921 C C . GLU A 1 116 ? 10.605 7.016 -46.684 1.00 45.12 116 GLU A C 1
ATOM 923 O O . GLU A 1 116 ? 9.803 6.461 -47.428 1.00 45.12 116 GLU A O 1
ATOM 928 N N . TYR A 1 117 ? 10.640 6.735 -45.373 1.00 51.25 117 TYR A N 1
ATOM 929 C CA . TYR A 1 117 ? 9.510 6.137 -44.646 1.00 51.25 117 TYR A CA 1
ATOM 930 C C . TYR A 1 117 ? 9.357 6.771 -43.255 1.00 51.25 117 TYR A C 1
ATOM 932 O O . TYR A 1 117 ? 10.102 6.487 -42.316 1.00 51.25 117 TYR A O 1
ATOM 940 N N . LEU A 1 118 ? 8.348 7.635 -43.127 1.00 51.31 118 LEU A N 1
ATOM 941 C CA . LEU A 1 118 ? 7.791 8.104 -41.860 1.00 51.31 118 LEU A CA 1
ATOM 942 C C . LEU A 1 118 ? 6.778 7.068 -41.346 1.00 51.31 118 LEU A C 1
ATOM 944 O O . LEU A 1 118 ? 5.705 6.927 -41.928 1.00 51.31 118 LEU A O 1
ATOM 948 N N . ASP A 1 119 ? 7.067 6.392 -40.231 1.00 41.38 119 ASP A N 1
ATOM 949 C CA . ASP A 1 119 ? 6.040 5.660 -39.475 1.00 41.38 119 ASP A CA 1
ATOM 950 C C . ASP A 1 119 ? 5.479 6.560 -38.362 1.00 41.38 119 ASP A C 1
ATOM 952 O O . ASP A 1 119 ? 5.977 6.621 -37.235 1.00 41.38 119 ASP A O 1
ATOM 956 N N . VAL A 1 120 ? 4.438 7.316 -38.717 1.00 48.94 120 VAL A N 1
ATOM 957 C CA . VAL A 1 120 ? 3.580 8.048 -37.781 1.00 48.94 120 VAL A CA 1
ATOM 958 C C . VAL A 1 120 ? 2.402 7.147 -37.432 1.00 48.94 120 VAL A C 1
ATOM 960 O O . VAL A 1 120 ? 1.329 7.242 -38.026 1.00 48.94 120 VAL A O 1
ATOM 963 N N . ASN A 1 121 ? 2.561 6.304 -36.414 1.00 42.69 121 ASN A N 1
ATOM 964 C CA . ASN A 1 121 ? 1.420 5.620 -35.815 1.00 42.69 121 ASN A CA 1
ATOM 965 C C . ASN A 1 121 ? 0.699 6.534 -34.814 1.00 42.69 121 ASN A C 1
ATOM 967 O O . ASN A 1 121 ? 0.852 6.475 -33.593 1.00 42.69 121 ASN A O 1
ATOM 971 N N . SER A 1 122 ? -0.123 7.396 -35.412 1.00 44.41 122 SER A N 1
ATOM 972 C CA . SER A 1 122 ? -1.263 8.079 -34.816 1.00 44.41 122 SER A CA 1
ATOM 973 C C . SER A 1 122 ? -2.372 7.065 -34.519 1.00 44.41 122 SER A C 1
ATOM 975 O O . SER A 1 122 ? -3.121 6.662 -35.404 1.00 44.41 122 SER A O 1
ATOM 977 N N . HIS A 1 123 ? -2.528 6.688 -33.250 1.00 44.66 123 HIS A N 1
ATOM 978 C CA . HIS A 1 123 ? -3.775 6.112 -32.744 1.00 44.66 123 HIS A CA 1
ATOM 979 C C . HIS A 1 123 ? -4.385 7.032 -31.678 1.00 44.66 123 HIS A C 1
ATOM 981 O O . HIS A 1 123 ? -4.289 6.814 -30.475 1.00 44.66 123 HIS A O 1
ATOM 987 N N . ARG A 1 124 ? -4.992 8.111 -32.184 1.00 40.09 124 ARG A N 1
ATOM 988 C CA . ARG A 1 124 ? -6.404 8.471 -31.968 1.00 40.09 124 ARG A CA 1
ATOM 989 C C . ARG A 1 124 ? -6.959 8.212 -30.555 1.00 40.09 124 ARG A C 1
ATOM 991 O O . ARG A 1 124 ? -7.556 7.175 -30.276 1.00 40.09 124 ARG A O 1
ATOM 998 N N . PHE A 1 125 ? -6.821 9.223 -29.698 1.00 42.94 125 PHE A N 1
ATOM 999 C CA . PHE A 1 125 ? -7.701 9.442 -28.552 1.00 42.94 125 PHE A CA 1
ATOM 1000 C C . PHE A 1 125 ? -9.049 9.974 -29.052 1.00 42.94 125 PHE A C 1
ATOM 1002 O O . PHE A 1 125 ? -9.193 11.176 -29.250 1.00 42.94 125 PHE A O 1
ATOM 1009 N N . ASP A 1 126 ? -10.037 9.097 -29.206 1.00 49.78 126 ASP A N 1
ATOM 1010 C CA . ASP A 1 126 ? -11.440 9.516 -29.205 1.00 49.78 126 ASP A CA 1
ATOM 1011 C C . ASP A 1 126 ? -11.975 9.310 -27.776 1.00 49.78 126 ASP A C 1
ATOM 1013 O O . ASP A 1 126 ? -12.261 8.188 -27.357 1.00 49.78 126 ASP A O 1
ATOM 1017 N N . LEU A 1 127 ? -12.037 10.398 -26.999 1.00 45.22 127 LEU A N 1
ATOM 1018 C CA . LEU A 1 127 ? -12.748 10.477 -25.720 1.00 45.22 127 LEU A CA 1
ATOM 1019 C C . LEU A 1 127 ? -14.035 11.283 -25.936 1.00 45.22 127 LEU A C 1
ATOM 1021 O O . LEU A 1 127 ? -13.976 12.491 -26.168 1.00 45.22 127 LEU A O 1
ATOM 1025 N N . LEU A 1 128 ? -15.169 10.589 -25.839 1.00 46.84 128 LEU A N 1
ATOM 1026 C CA . LEU A 1 128 ? -16.435 11.121 -25.329 1.00 46.84 128 LEU A CA 1
ATOM 1027 C C . LEU A 1 128 ? -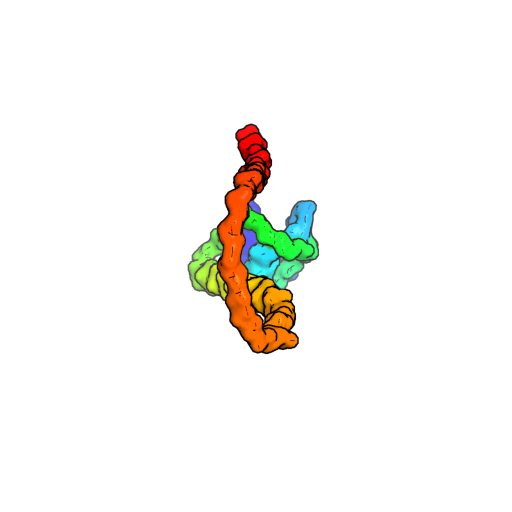16.558 10.718 -23.855 1.00 46.84 128 LEU A C 1
ATOM 1029 O O . LEU A 1 128 ? -16.161 9.572 -23.533 1.00 46.84 128 LEU A O 1
#

InterPro domains:
  IPR027796 OTT_1508-like deami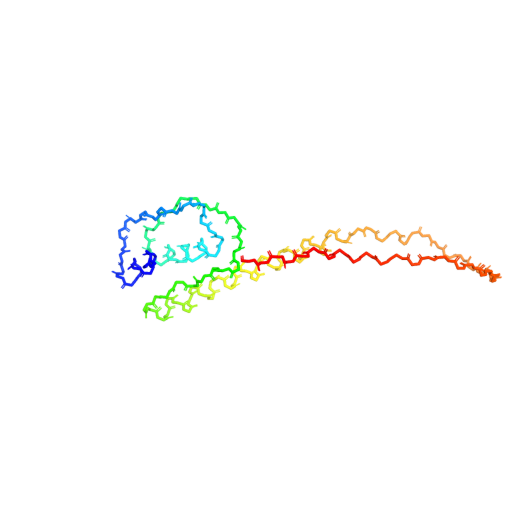nase [PF14441] (8-59)

Secondary structure (DSSP, 8-state):
--HHHHHHHTT--S-EEE--SSPBPHHHHHHHHHHHHTT--EEES-B-----TT------S-HHHHHHHHHHHHHHHHHHHHHHHHHHHHHT------------------------------------

Radius of gyration: 26.27 Å; chains: 1; bounding box: 60×24×72 Å

Foldseek 3Di:
DDVVQVCVQVVPLPAEEDEDPDAAEPLSVLLVVLVVVVRRNYHYDHYDPDDDPPDDQDDHPDPVSSVVSVVSSVVVVVVVVVVVVVVVVVVVPDDDPPPDDDDDDDDDDDDDDDDDDDDDPDDDDPDD